Protein AF-A0A8S2TZ82-F1 (afdb_monomer_lite)

InterPro domains:
  IPR004953 EB1, C-terminal [PF03271] (8-46)
  IPR004953 EB1, C-terminal [PS51230] (1-53)
  IPR027328 Microtubule-associated protein RP/EB [PTHR10623] (4-60)
  IPR036133 EB1, C-terminal domain superfamily [SSF140612] (4-52)

Organism: NCBI:txid392030

Radius of gyration: 29.69 Å; chains: 1; bounding box: 58×25×94 Å

Secondary structure (DSSP, 8-state):
-HHHHHHHHHHHHHHHHHHHHHHHHHTSGGGTT-HHHHHHHHHHTPPPTTTPPS-TT-------------------------------

Sequence (88 aa):
HASQIAGLEKERDFYYQKLRDVEVICQEPECESVPQVQKILEILYATEEGFAQPDQENGAADLDDANGLTVGNHDNGSALVVGDDDTY

pLDDT: mean 73.13, std 20.89, range [39.56, 98.19]

Foldseek 3Di:
DVVVVVVVVVVVVVVVVVLVVLLVVLPDPVNPPPPVSVVSVCVSPDDDPVRDDPDPPDPDDDPPDDDDDPPDDDDDDDDPPPDDDDDD

Structure (mmCIF, N/CA/C/O backbone):
data_AF-A0A8S2TZ82-F1
#
_entry.id   AF-A0A8S2TZ82-F1
#
loop_
_atom_site.group_PDB
_atom_site.id
_atom_site.type_symbol
_atom_site.label_atom_id
_atom_site.label_alt_id
_atom_site.label_comp_id
_atom_site.label_asym_id
_atom_site.label_entity_id
_atom_site.label_seq_id
_atom_site.pdbx_PDB_ins_code
_atom_site.Cartn_x
_atom_site.Cartn_y
_atom_site.Cartn_z
_atom_site.occupancy
_atom_site.B_iso_or_equiv
_atom_site.auth_seq_id
_atom_site.auth_comp_id
_atom_site.auth_asym_id
_atom_site.auth_atom_id
_atom_site.pdbx_PDB_model_num
ATOM 1 N N . HIS A 1 1 ? 14.402 -0.028 -25.928 1.00 62.22 1 HIS A N 1
ATOM 2 C CA . HIS A 1 1 ? 14.435 -0.786 -24.662 1.00 62.22 1 HIS A CA 1
ATOM 3 C C . HIS A 1 1 ? 14.588 0.110 -23.436 1.00 62.22 1 HIS A C 1
ATOM 5 O O . HIS A 1 1 ? 13.637 0.162 -22.673 1.00 62.22 1 HIS A O 1
ATOM 11 N N . ALA A 1 2 ? 15.676 0.874 -23.262 1.00 69.88 2 ALA A N 1
ATOM 12 C CA . ALA A 1 2 ? 15.853 1.728 -22.072 1.00 69.88 2 ALA A CA 1
ATOM 13 C C . ALA A 1 2 ? 14.728 2.771 -21.852 1.00 69.88 2 ALA A C 1
ATOM 15 O O . ALA A 1 2 ? 14.283 2.970 -20.730 1.00 69.88 2 ALA A O 1
ATOM 16 N N . SER A 1 3 ? 14.200 3.379 -22.921 1.00 72.69 3 SER A N 1
ATOM 17 C CA . SER A 1 3 ? 13.110 4.367 -22.833 1.00 72.69 3 SER A CA 1
ATOM 18 C C . SER A 1 3 ? 11.749 3.787 -22.430 1.00 72.69 3 SER A C 1
ATOM 20 O O . SER A 1 3 ? 10.933 4.501 -21.861 1.00 72.69 3 SER A O 1
ATOM 22 N N . GLN A 1 4 ? 11.493 2.506 -22.713 1.00 77.38 4 GLN A N 1
ATOM 23 C CA . GLN A 1 4 ? 10.254 1.829 -22.312 1.00 77.38 4 GLN A CA 1
ATOM 24 C C . GLN A 1 4 ? 10.300 1.439 -20.833 1.00 77.38 4 GLN A C 1
ATOM 26 O O . GLN A 1 4 ? 9.301 1.581 -20.140 1.00 77.38 4 GLN A O 1
ATOM 31 N N . ILE A 1 5 ? 11.471 1.018 -20.342 1.00 83.50 5 ILE A N 1
ATOM 32 C CA . ILE A 1 5 ? 11.689 0.711 -18.922 1.00 83.50 5 ILE A CA 1
ATOM 33 C C . ILE A 1 5 ? 11.513 1.976 -18.077 1.00 83.50 5 ILE A C 1
ATOM 35 O O . ILE A 1 5 ? 10.737 1.953 -17.133 1.00 83.50 5 ILE A O 1
ATOM 39 N N . ALA A 1 6 ? 12.114 3.099 -18.481 1.00 82.12 6 ALA A N 1
ATOM 40 C CA . ALA A 1 6 ? 11.956 4.374 -17.774 1.00 82.12 6 ALA A CA 1
ATOM 41 C C . ALA A 1 6 ? 10.491 4.861 -17.715 1.00 82.12 6 ALA A C 1
ATOM 43 O O . ALA A 1 6 ? 10.076 5.491 -16.743 1.00 82.12 6 ALA A O 1
ATOM 44 N N . GLY A 1 7 ? 9.693 4.569 -18.750 1.00 87.56 7 GLY A N 1
ATOM 45 C CA . GLY A 1 7 ? 8.252 4.839 -18.744 1.00 87.56 7 GLY A CA 1
ATOM 46 C C . GLY A 1 7 ? 7.513 4.002 -17.698 1.00 87.56 7 GLY A C 1
ATOM 47 O O . GLY A 1 7 ? 6.768 4.553 -16.892 1.00 87.56 7 GLY A O 1
ATOM 48 N N . LEU A 1 8 ? 7.787 2.696 -17.663 1.00 91.88 8 LEU A N 1
ATOM 49 C CA . LEU A 1 8 ? 7.192 1.764 -16.700 1.00 91.88 8 LEU A CA 1
ATOM 50 C C . LEU A 1 8 ? 7.631 2.042 -15.255 1.00 91.88 8 LEU A C 1
ATOM 52 O O . LEU A 1 8 ? 6.818 1.940 -14.342 1.00 91.88 8 LEU A O 1
ATOM 56 N N . GLU A 1 9 ? 8.889 2.431 -15.030 1.00 91.62 9 GLU A N 1
ATOM 57 C CA . GLU A 1 9 ? 9.388 2.842 -13.710 1.00 91.62 9 GLU A CA 1
ATOM 58 C C . GLU A 1 9 ? 8.635 4.069 -13.194 1.00 91.62 9 GLU A C 1
ATOM 60 O O . GLU A 1 9 ? 8.185 4.087 -12.050 1.00 91.62 9 GLU A O 1
ATOM 65 N N . LYS A 1 10 ? 8.414 5.062 -14.061 1.00 93.62 10 LYS A N 1
ATOM 66 C CA . LYS A 1 10 ? 7.643 6.256 -13.709 1.00 93.62 10 LYS A CA 1
ATOM 67 C C . LYS A 1 10 ? 6.184 5.930 -13.383 1.00 93.62 10 LYS A C 1
ATOM 69 O O . LYS A 1 10 ? 5.623 6.519 -12.461 1.00 93.62 10 LYS A O 1
ATOM 74 N N . GLU A 1 11 ? 5.565 5.020 -14.131 1.00 94.62 11 GLU A N 1
ATOM 75 C CA . GLU A 1 11 ? 4.198 4.560 -13.862 1.00 94.62 11 GLU A CA 1
ATOM 76 C C . GLU A 1 11 ? 4.116 3.794 -12.536 1.00 94.62 11 GLU A C 1
ATOM 78 O O . GLU A 1 11 ? 3.261 4.104 -11.707 1.00 94.62 11 GLU A O 1
ATOM 83 N N . ARG A 1 12 ? 5.048 2.867 -12.283 1.00 94.19 12 ARG A N 1
ATOM 84 C CA . ARG A 1 12 ? 5.164 2.156 -11.002 1.00 94.19 12 ARG A CA 1
ATOM 85 C C . ARG A 1 12 ? 5.271 3.133 -9.832 1.00 94.19 12 ARG A C 1
ATOM 87 O O . ARG A 1 12 ? 4.512 3.014 -8.872 1.00 94.19 12 ARG A O 1
ATOM 94 N N . ASP A 1 13 ? 6.180 4.101 -9.918 1.00 93.75 13 ASP A N 1
ATOM 95 C CA . ASP A 1 13 ? 6.405 5.075 -8.847 1.00 93.75 13 ASP A CA 1
ATOM 96 C C . ASP A 1 13 ? 5.169 5.960 -8.629 1.00 93.75 13 ASP A C 1
ATOM 98 O O . ASP A 1 13 ? 4.815 6.265 -7.489 1.00 93.75 13 ASP A O 1
ATOM 102 N N . PHE A 1 14 ? 4.464 6.323 -9.706 1.00 95.94 14 PHE A N 1
ATOM 103 C CA . PHE A 1 14 ? 3.209 7.068 -9.624 1.00 95.94 14 PHE A CA 1
ATOM 104 C C . PHE A 1 14 ? 2.129 6.300 -8.851 1.00 95.94 14 PHE A C 1
ATOM 106 O O . PHE A 1 14 ? 1.490 6.873 -7.963 1.00 95.94 14 PHE A O 1
ATOM 113 N N . TYR A 1 15 ? 1.937 5.012 -9.152 1.00 95.69 15 TYR A N 1
ATOM 114 C CA . TYR A 1 15 ? 0.968 4.181 -8.435 1.00 95.69 15 TYR A CA 1
ATOM 115 C C . TYR A 1 15 ? 1.388 3.936 -6.984 1.00 95.69 15 TYR A C 1
ATOM 117 O O . TYR A 1 15 ? 0.554 4.058 -6.091 1.00 95.69 15 TYR A O 1
ATOM 125 N N . TYR A 1 16 ? 2.673 3.682 -6.726 1.00 93.69 16 TYR A N 1
ATOM 126 C CA . TYR A 1 16 ? 3.180 3.491 -5.367 1.00 93.69 16 TYR A CA 1
ATOM 127 C C . TYR A 1 16 ? 2.956 4.726 -4.484 1.00 93.69 16 TYR A C 1
ATOM 129 O O . TYR A 1 16 ? 2.422 4.608 -3.384 1.00 93.69 16 TYR A O 1
ATOM 137 N N . GLN A 1 17 ? 3.290 5.923 -4.980 1.00 96.94 17 GLN A N 1
ATOM 138 C CA . GLN A 1 17 ? 3.055 7.170 -4.244 1.00 96.94 17 GLN A CA 1
ATOM 139 C C . GLN A 1 17 ? 1.565 7.373 -3.935 1.00 96.94 17 GLN A C 1
ATOM 141 O O . GLN A 1 17 ? 1.217 7.731 -2.816 1.00 96.94 17 GLN A O 1
ATOM 146 N N . LYS A 1 18 ? 0.669 7.063 -4.883 1.00 97.88 18 LYS A N 1
ATOM 147 C CA . LYS A 1 18 ? -0.787 7.129 -4.660 1.00 97.88 18 LYS A CA 1
ATOM 148 C C . LYS A 1 18 ? -1.253 6.171 -3.562 1.00 97.88 18 LYS A C 1
ATOM 150 O O . LYS A 1 18 ? -2.083 6.562 -2.748 1.00 97.88 18 LYS A O 1
ATOM 155 N N . LEU A 1 19 ? -0.733 4.944 -3.531 1.00 96.88 19 LEU A N 1
ATOM 156 C CA . LEU A 1 19 ? -1.060 3.977 -2.479 1.00 96.88 19 LEU A CA 1
ATOM 157 C C . LEU A 1 19 ? -0.530 4.435 -1.115 1.00 96.88 19 LEU A C 1
ATOM 159 O O . LEU A 1 19 ? -1.247 4.326 -0.125 1.00 96.88 19 LEU A O 1
ATOM 163 N N . ARG A 1 20 ? 0.673 5.022 -1.072 1.00 97.06 20 ARG A N 1
ATOM 164 C CA . ARG A 1 20 ? 1.244 5.576 0.161 1.00 97.06 20 ARG A CA 1
ATOM 165 C C . ARG A 1 20 ? 0.447 6.770 0.689 1.00 97.06 20 ARG A C 1
ATOM 167 O O . ARG A 1 20 ? 0.187 6.824 1.886 1.00 97.06 20 ARG A O 1
ATOM 174 N N . ASP A 1 21 ? 0.025 7.685 -0.185 1.00 98.19 21 ASP A N 1
ATOM 175 C CA . ASP A 1 21 ? -0.849 8.806 0.188 1.00 98.19 21 ASP A CA 1
ATOM 176 C C . ASP A 1 21 ? -2.152 8.291 0.832 1.00 98.19 21 ASP A C 1
ATOM 178 O O . ASP A 1 21 ? -2.576 8.784 1.875 1.00 98.19 21 ASP A O 1
ATOM 182 N N . VAL A 1 22 ? -2.775 7.268 0.232 1.00 97.44 22 VAL A N 1
ATOM 183 C CA . VAL A 1 22 ? -4.006 6.646 0.755 1.00 97.44 22 VAL A CA 1
ATOM 184 C C . VAL A 1 22 ? -3.767 5.967 2.103 1.00 97.44 22 VAL A C 1
ATOM 186 O O . VAL A 1 22 ? -4.603 6.094 2.996 1.00 97.44 22 VAL A O 1
ATOM 189 N N . GLU A 1 23 ? -2.643 5.270 2.268 1.00 96.69 23 GLU A N 1
ATOM 190 C CA . GLU A 1 23 ? -2.276 4.630 3.533 1.00 96.69 23 GLU A CA 1
ATOM 191 C C . GLU A 1 23 ? -2.144 5.653 4.667 1.00 96.69 23 GLU A C 1
ATOM 193 O O . GLU A 1 23 ? -2.703 5.447 5.742 1.00 96.69 23 GLU A O 1
ATOM 198 N N . VAL A 1 24 ? -1.460 6.775 4.408 1.00 97.25 24 VAL A N 1
ATOM 199 C CA . VAL A 1 24 ? -1.293 7.858 5.389 1.00 97.25 24 VAL A CA 1
ATOM 200 C C . VAL A 1 24 ? -2.652 8.398 5.832 1.00 97.25 24 VAL A C 1
ATOM 202 O O . VAL A 1 24 ? -2.883 8.519 7.030 1.00 97.25 24 VAL A O 1
ATOM 205 N N . ILE A 1 25 ? -3.572 8.634 4.892 1.00 97.00 25 ILE A N 1
ATOM 206 C CA . ILE A 1 25 ? -4.937 9.097 5.198 1.00 97.00 25 ILE A CA 1
ATOM 207 C C . ILE A 1 25 ? -5.699 8.061 6.040 1.00 97.00 25 ILE A C 1
ATOM 209 O O . ILE A 1 25 ? -6.411 8.409 6.978 1.00 97.00 25 ILE A O 1
ATOM 213 N N . CYS A 1 26 ? -5.556 6.772 5.726 1.00 96.75 26 CYS A N 1
ATOM 214 C CA . CYS A 1 26 ? -6.221 5.697 6.465 1.00 96.75 26 CYS A CA 1
ATOM 215 C C . CYS A 1 26 ? -5.719 5.558 7.913 1.00 96.75 26 CYS A C 1
ATOM 217 O O . CYS A 1 26 ? -6.452 5.046 8.754 1.00 96.75 26 CYS A O 1
ATOM 219 N N . GLN A 1 27 ? -4.490 5.994 8.197 1.00 95.12 27 GLN A N 1
ATOM 220 C CA . GLN A 1 27 ? -3.872 5.948 9.526 1.00 95.12 27 GLN A CA 1
ATOM 221 C C . GLN A 1 27 ? -4.191 7.183 10.389 1.00 95.12 27 GLN A C 1
ATOM 223 O O . GLN A 1 27 ? -3.782 7.235 11.550 1.00 95.12 27 GLN A O 1
ATOM 228 N N . GLU A 1 28 ? -4.911 8.174 9.853 1.00 96.50 28 GLU A N 1
ATOM 229 C CA . GLU A 1 28 ? -5.359 9.335 10.624 1.00 96.50 28 GLU A CA 1
ATOM 230 C C . GLU A 1 28 ? -6.386 8.918 11.703 1.00 96.50 28 GLU A C 1
ATOM 232 O O . GLU A 1 28 ? -7.256 8.082 11.433 1.00 96.50 28 GLU A O 1
ATOM 237 N N . PRO A 1 29 ? -6.339 9.489 12.924 1.00 94.50 29 PRO A N 1
ATOM 238 C CA . PRO A 1 29 ? -7.256 9.136 14.018 1.00 94.50 29 PRO A CA 1
ATOM 239 C C . PRO A 1 29 ? -8.744 9.256 13.655 1.00 94.50 29 PRO A C 1
ATOM 241 O O . PRO A 1 29 ? -9.586 8.495 14.131 1.00 94.50 29 PRO A O 1
ATOM 244 N N . GLU A 1 30 ? -9.081 10.205 12.786 1.00 93.75 30 GLU A N 1
ATOM 245 C CA . GLU A 1 30 ? -10.435 10.449 12.296 1.00 93.75 30 GLU A CA 1
ATOM 246 C C . GLU A 1 30 ? -10.986 9.263 11.481 1.00 93.75 30 GLU A C 1
ATOM 248 O O . GLU A 1 30 ? -12.201 9.037 11.449 1.00 93.75 30 GLU A O 1
ATOM 253 N N . CYS A 1 31 ? -10.099 8.479 10.862 1.00 92.94 31 CYS A N 1
ATOM 254 C CA . CYS A 1 31 ? -10.421 7.325 10.027 1.00 92.94 31 CYS A CA 1
ATOM 255 C C . CYS A 1 31 ? -10.576 6.018 10.827 1.00 92.94 31 CYS A C 1
ATOM 257 O O . CYS A 1 31 ? -11.210 5.087 10.330 1.00 92.94 31 CYS A O 1
ATOM 259 N N . GLU A 1 32 ? -10.087 5.948 12.072 1.00 89.31 32 GLU A N 1
ATOM 260 C CA . GLU A 1 32 ? -10.104 4.728 12.903 1.00 89.31 32 GLU A CA 1
ATOM 261 C C . GLU A 1 32 ? -11.529 4.188 13.128 1.00 89.31 32 GLU A C 1
ATOM 263 O O . GLU A 1 32 ? -11.772 2.982 13.149 1.00 89.31 32 GLU A O 1
ATOM 268 N N . SER A 1 33 ? -12.507 5.091 13.237 1.00 91.38 33 SER A N 1
ATOM 269 C CA . SER A 1 33 ? -13.915 4.734 13.449 1.00 91.38 33 SER A CA 1
ATOM 270 C C . SER A 1 33 ? -14.663 4.305 12.177 1.00 91.38 33 SER A C 1
ATOM 272 O O . SER A 1 33 ? -15.821 3.882 12.261 1.00 91.38 33 SER A O 1
ATOM 274 N N . VAL A 1 34 ? -14.034 4.401 10.998 1.00 95.50 34 VAL A N 1
ATOM 275 C CA . VAL A 1 34 ? -14.661 4.109 9.703 1.00 95.50 34 VAL A CA 1
ATOM 276 C C . VAL A 1 34 ? -14.406 2.642 9.322 1.00 95.50 34 VAL A C 1
ATOM 278 O O . VAL A 1 34 ? -13.303 2.290 8.911 1.00 95.50 34 VAL A O 1
ATOM 281 N N . PRO A 1 35 ? -15.416 1.752 9.364 1.00 91.12 35 PRO A N 1
ATOM 282 C CA . PRO A 1 35 ? -15.211 0.312 9.164 1.00 91.12 35 PRO A CA 1
ATOM 283 C C . PRO A 1 35 ? -14.700 -0.069 7.762 1.00 91.12 35 PRO A C 1
ATOM 285 O O . PRO A 1 35 ? -14.192 -1.170 7.555 1.00 91.12 35 PRO A O 1
ATOM 288 N N . GLN A 1 36 ? -14.836 0.816 6.774 1.00 95.31 36 GLN A N 1
ATOM 289 C CA . GLN A 1 36 ? -14.307 0.633 5.423 1.00 95.31 36 GLN A CA 1
ATOM 290 C C . GLN A 1 36 ? -12.784 0.808 5.355 1.00 95.31 36 GLN A C 1
ATOM 292 O O . GLN A 1 36 ? -12.165 0.212 4.476 1.00 95.31 36 GLN A O 1
ATOM 297 N N . VAL A 1 37 ? -12.184 1.573 6.273 1.00 96.38 37 VAL A N 1
ATOM 298 C CA . VAL A 1 37 ? -10.736 1.838 6.301 1.00 96.38 37 VAL A CA 1
ATOM 299 C C . VAL A 1 37 ? -9.952 0.549 6.521 1.00 96.38 37 VAL A C 1
ATOM 301 O O . VAL A 1 37 ? -8.982 0.299 5.811 1.00 96.38 37 VAL A O 1
ATOM 304 N N . GLN A 1 38 ? -10.446 -0.343 7.385 1.00 93.88 38 GLN A N 1
ATOM 305 C CA . GLN A 1 38 ? -9.832 -1.655 7.604 1.00 93.88 38 GLN A CA 1
ATOM 306 C C . GLN A 1 38 ? -9.721 -2.475 6.307 1.00 93.88 38 GLN A C 1
ATOM 308 O O . GLN A 1 38 ? -8.680 -3.062 6.033 1.00 93.88 38 GLN A O 1
ATOM 313 N N . LYS A 1 39 ? -10.759 -2.458 5.461 1.00 95.44 39 LYS A N 1
ATOM 314 C CA . LYS A 1 39 ? -10.753 -3.173 4.172 1.00 95.44 39 LYS A CA 1
ATOM 315 C C . LYS A 1 39 ? -9.772 -2.566 3.171 1.00 95.44 39 LYS A C 1
ATOM 317 O O . LYS A 1 39 ? -9.233 -3.278 2.333 1.00 95.44 39 LYS A O 1
ATOM 322 N N . ILE A 1 40 ? -9.562 -1.251 3.228 1.00 95.50 40 ILE A N 1
ATOM 323 C CA . ILE A 1 40 ? -8.580 -0.565 2.380 1.00 95.50 40 ILE A CA 1
ATOM 324 C C . ILE A 1 40 ? -7.165 -0.951 2.820 1.00 95.50 40 ILE A C 1
ATOM 326 O O . ILE A 1 40 ? -6.349 -1.303 1.972 1.00 95.50 40 ILE A O 1
ATOM 330 N N . LEU A 1 41 ? -6.894 -0.956 4.128 1.00 94.19 41 LEU A N 1
ATOM 331 C CA . LEU A 1 41 ? -5.608 -1.389 4.681 1.00 94.19 41 LEU A CA 1
ATOM 332 C C . LEU A 1 41 ? -5.313 -2.863 4.365 1.00 94.19 41 LEU A C 1
ATOM 334 O O . LEU A 1 41 ? -4.193 -3.185 3.988 1.00 94.19 41 LEU A O 1
ATOM 338 N N . GLU A 1 42 ? -6.315 -3.744 4.426 1.00 93.00 42 GLU A N 1
ATOM 339 C CA . GLU A 1 42 ? -6.177 -5.144 3.992 1.00 93.00 42 GLU A CA 1
ATOM 340 C C . GLU A 1 42 ? -5.726 -5.262 2.528 1.00 93.00 42 GLU A C 1
ATOM 342 O O . GLU A 1 42 ? -4.882 -6.097 2.219 1.00 93.00 42 GLU A O 1
ATOM 347 N N . ILE A 1 43 ? -6.245 -4.414 1.632 1.00 94.00 43 ILE A N 1
ATOM 348 C CA . ILE A 1 43 ? -5.812 -4.375 0.227 1.00 94.00 43 ILE A CA 1
ATOM 349 C C . ILE A 1 43 ? -4.384 -3.825 0.109 1.00 94.00 43 ILE A C 1
ATOM 351 O O . ILE A 1 43 ? -3.587 -4.373 -0.647 1.00 94.00 43 ILE A O 1
ATOM 355 N N . LEU A 1 44 ? -4.052 -2.758 0.844 1.00 93.88 44 LEU A N 1
ATOM 356 C CA . LEU A 1 44 ? -2.722 -2.131 0.814 1.00 93.88 44 LEU A CA 1
ATOM 357 C C . LEU A 1 44 ? -1.618 -3.045 1.365 1.00 93.88 44 LEU A C 1
ATOM 359 O O . LEU A 1 44 ? -0.477 -2.953 0.917 1.00 93.88 44 LEU A O 1
ATOM 363 N N . TYR A 1 45 ? -1.958 -3.917 2.316 1.00 92.69 45 TYR A N 1
ATOM 364 C CA . TYR A 1 45 ? -1.033 -4.860 2.950 1.00 92.69 45 TYR A CA 1
ATOM 365 C C . TYR A 1 45 ? -1.110 -6.279 2.383 1.00 92.69 45 TYR A C 1
ATOM 367 O O . TYR A 1 45 ? -0.388 -7.161 2.851 1.00 92.69 45 TYR A O 1
ATOM 375 N N . ALA A 1 46 ? -1.960 -6.519 1.383 1.00 90.81 46 ALA A N 1
ATOM 376 C CA . ALA A 1 46 ? -2.021 -7.805 0.710 1.00 90.81 46 ALA A CA 1
ATOM 377 C C . ALA A 1 46 ? -0.667 -8.125 0.057 1.00 90.81 46 ALA A C 1
ATOM 379 O O . ALA A 1 46 ? -0.128 -7.337 -0.721 1.00 90.81 46 ALA A O 1
ATOM 380 N N . THR A 1 47 ? -0.124 -9.303 0.353 1.00 77.94 47 THR A N 1
ATOM 381 C CA . THR A 1 47 ? 1.077 -9.823 -0.298 1.00 77.94 47 THR A CA 1
ATOM 382 C C . THR A 1 47 ? 0.666 -10.748 -1.445 1.00 77.94 47 THR A C 1
ATOM 384 O O . THR A 1 47 ? -0.019 -11.746 -1.236 1.00 77.94 47 THR A O 1
ATOM 387 N N . GLU A 1 48 ? 1.065 -10.437 -2.681 1.00 71.75 48 GLU A N 1
ATOM 388 C CA . GLU A 1 48 ? 1.062 -11.439 -3.758 1.00 71.75 48 GLU A CA 1
ATOM 389 C C . GLU A 1 48 ? 2.331 -12.302 -3.668 1.00 71.75 48 GLU A C 1
ATOM 391 O O . GLU A 1 48 ? 3.403 -11.804 -3.302 1.00 71.75 48 GLU A O 1
ATOM 396 N N . GLU A 1 49 ? 2.227 -13.585 -4.043 1.00 54.91 49 GLU A N 1
ATOM 397 C CA . GLU A 1 49 ? 3.375 -14.474 -4.284 1.00 54.91 49 GLU A CA 1
ATOM 398 C C . GLU A 1 49 ? 4.262 -13.869 -5.392 1.00 54.91 49 GLU A C 1
ATOM 400 O O . GLU A 1 49 ? 4.069 -14.112 -6.580 1.00 54.91 49 GLU A O 1
ATOM 405 N N . GLY A 1 50 ? 5.211 -13.014 -5.002 1.00 52.12 50 GLY A N 1
ATOM 406 C CA . GLY A 1 50 ? 6.082 -12.263 -5.916 1.00 52.12 50 GLY A CA 1
ATOM 407 C C . GLY A 1 50 ? 6.345 -10.805 -5.522 1.00 52.12 50 GLY A C 1
ATOM 408 O O . GLY A 1 50 ? 7.271 -10.205 -6.064 1.00 52.12 50 GLY A O 1
ATOM 409 N N . PHE A 1 51 ? 5.590 -10.252 -4.565 1.00 54.22 51 PHE A N 1
ATOM 410 C CA . PHE A 1 51 ? 5.763 -8.888 -4.034 1.00 54.22 51 PHE A CA 1
ATOM 411 C C . PHE A 1 51 ? 5.964 -8.842 -2.514 1.00 54.22 51 PHE A C 1
ATOM 413 O O . PHE A 1 51 ? 5.942 -7.759 -1.927 1.00 54.22 51 PHE A O 1
ATOM 420 N N . ALA A 1 52 ? 6.175 -9.996 -1.869 1.00 52.38 52 ALA A N 1
ATOM 421 C CA . ALA A 1 52 ? 6.567 -10.043 -0.466 1.00 52.38 52 ALA A CA 1
ATOM 422 C C . ALA A 1 52 ? 7.786 -9.132 -0.259 1.00 52.38 52 ALA A C 1
ATOM 424 O O . ALA A 1 52 ? 8.832 -9.329 -0.886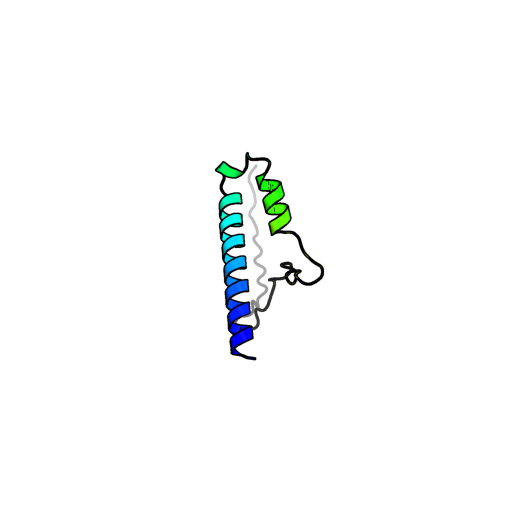 1.00 52.38 52 ALA A O 1
ATOM 425 N N . GLN A 1 53 ? 7.639 -8.108 0.590 1.00 52.78 53 GLN A N 1
ATOM 426 C CA . GLN A 1 53 ? 8.807 -7.408 1.108 1.00 52.78 53 GLN A CA 1
ATOM 427 C C . GLN A 1 53 ? 9.697 -8.476 1.752 1.00 52.78 53 GLN A C 1
ATOM 429 O O . GLN A 1 53 ? 9.154 -9.310 2.479 1.00 52.78 53 GLN A O 1
ATOM 434 N N . PRO A 1 54 ? 11.017 -8.503 1.477 1.00 50.53 54 PRO A N 1
ATOM 435 C CA . PRO A 1 54 ? 11.907 -9.361 2.245 1.00 50.53 54 PRO A CA 1
ATOM 436 C C . PRO A 1 54 ? 11.648 -9.023 3.707 1.00 50.53 54 PRO A C 1
ATOM 438 O O . PRO A 1 54 ? 11.673 -7.842 4.061 1.00 50.53 54 PRO A O 1
ATOM 441 N N . ASP A 1 55 ? 11.266 -10.040 4.475 1.00 49.53 55 ASP A N 1
ATOM 442 C CA . ASP A 1 55 ? 10.680 -9.904 5.800 1.00 49.53 55 ASP A CA 1
ATOM 443 C C . ASP A 1 55 ? 11.357 -8.773 6.581 1.00 49.53 55 ASP A C 1
ATOM 445 O O . ASP A 1 55 ? 12.567 -8.802 6.832 1.00 49.53 55 ASP A O 1
ATOM 449 N N . GLN A 1 56 ? 10.582 -7.755 6.967 1.00 51.44 56 GLN A N 1
ATOM 450 C CA . GLN A 1 56 ? 11.002 -6.784 7.975 1.00 51.44 56 GLN A CA 1
ATOM 451 C C . GLN A 1 56 ? 11.057 -7.490 9.343 1.00 51.44 56 GLN A C 1
ATOM 453 O O . GLN A 1 56 ? 10.300 -7.152 10.245 1.00 51.44 56 GLN A O 1
ATOM 458 N N . GLU A 1 57 ? 11.904 -8.511 9.502 1.00 46.97 57 GLU A N 1
ATOM 459 C CA . GLU A 1 57 ? 12.093 -9.208 10.780 1.00 46.97 57 GLU A CA 1
ATOM 460 C C . GLU A 1 57 ? 13.529 -9.140 11.317 1.00 46.97 57 GLU A C 1
ATOM 462 O O . GLU A 1 57 ? 13.703 -9.300 12.514 1.00 46.97 57 GLU A O 1
ATOM 467 N N . ASN A 1 58 ? 14.572 -8.790 10.555 1.00 41.66 58 ASN A N 1
ATOM 468 C CA . ASN A 1 58 ? 15.924 -8.717 11.140 1.00 41.66 58 ASN A CA 1
ATOM 469 C C . ASN A 1 58 ? 16.738 -7.509 10.663 1.00 41.66 58 ASN A C 1
ATOM 471 O O . ASN A 1 58 ? 17.644 -7.621 9.847 1.00 41.66 58 ASN A O 1
ATOM 475 N N . GLY A 1 59 ? 16.455 -6.346 11.254 1.00 39.56 59 GLY A N 1
ATOM 476 C CA . GLY A 1 59 ? 17.374 -5.202 11.307 1.00 39.56 59 GLY A CA 1
ATOM 477 C C . GLY A 1 59 ? 18.311 -5.252 12.522 1.00 39.56 59 GLY A C 1
ATOM 478 O O . GLY A 1 59 ? 18.619 -4.210 13.097 1.00 39.56 59 GLY A O 1
ATOM 479 N N . ALA A 1 60 ? 18.710 -6.449 12.963 1.00 47.19 60 ALA A N 1
ATOM 480 C CA . ALA A 1 60 ? 19.697 -6.630 14.019 1.00 47.19 60 ALA A CA 1
ATOM 481 C C . ALA A 1 60 ? 21.060 -7.006 13.416 1.00 47.19 60 ALA A C 1
ATOM 483 O O . ALA A 1 60 ? 21.214 -8.082 12.851 1.00 47.19 60 ALA A O 1
ATOM 484 N N . ALA A 1 61 ? 22.025 -6.112 13.651 1.00 47.38 61 ALA A N 1
ATOM 485 C CA . ALA A 1 61 ? 23.475 -6.305 13.617 1.00 47.38 61 ALA A CA 1
ATOM 486 C C . ALA A 1 61 ? 24.159 -6.496 12.248 1.00 47.38 61 ALA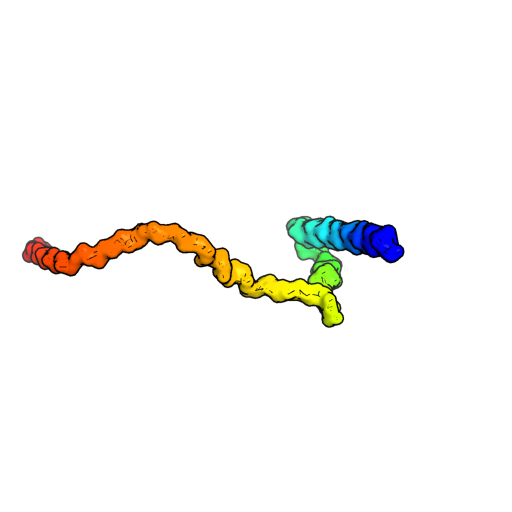 A C 1
ATOM 488 O O . ALA A 1 61 ? 24.476 -7.610 11.862 1.00 47.38 61 ALA A O 1
ATOM 489 N N . ASP A 1 62 ? 24.568 -5.375 11.649 1.00 45.38 62 ASP A N 1
ATOM 490 C CA . ASP A 1 62 ? 25.968 -5.213 11.233 1.00 45.38 62 ASP A CA 1
ATOM 491 C C . ASP A 1 62 ? 26.535 -3.994 11.984 1.00 45.38 62 ASP A C 1
ATOM 493 O O . ASP A 1 62 ? 26.313 -2.836 11.632 1.00 45.38 62 ASP A O 1
ATOM 497 N N . LEU A 1 63 ? 27.173 -4.272 13.125 1.00 54.25 63 LEU A N 1
ATOM 498 C CA . LEU A 1 63 ? 28.101 -3.365 13.802 1.00 54.25 63 LEU A CA 1
ATOM 499 C C . LEU A 1 63 ? 29.488 -3.999 13.681 1.00 54.25 63 LEU A C 1
ATOM 501 O O . LEU A 1 63 ? 29.986 -4.608 14.630 1.00 54.25 63 LEU A O 1
ATOM 505 N N . ASP A 1 64 ? 30.096 -3.880 12.509 1.00 51.19 64 ASP A N 1
ATOM 506 C CA . ASP A 1 64 ? 31.474 -4.278 12.245 1.00 51.19 64 ASP A CA 1
ATOM 507 C C . ASP A 1 64 ? 32.321 -3.077 11.813 1.00 51.19 64 ASP A C 1
ATOM 509 O O . ASP A 1 64 ? 32.938 -3.071 10.762 1.00 51.19 64 ASP A O 1
ATOM 513 N N . ASP A 1 65 ? 32.452 -2.083 12.693 1.00 50.38 65 ASP A N 1
ATOM 514 C CA . ASP A 1 65 ? 33.637 -1.225 12.674 1.00 50.38 65 ASP A CA 1
ATOM 515 C C . ASP A 1 65 ? 34.285 -1.216 14.056 1.00 50.38 65 ASP A C 1
ATOM 517 O O . ASP A 1 65 ? 33.915 -0.508 14.997 1.00 50.38 65 ASP A O 1
ATOM 521 N N . ALA A 1 66 ? 35.278 -2.093 14.165 1.00 58.09 66 ALA A N 1
ATOM 522 C CA . ALA A 1 66 ? 36.220 -2.173 15.254 1.00 58.09 66 ALA A CA 1
ATOM 523 C C . ALA A 1 66 ? 36.940 -0.828 15.447 1.00 58.09 66 ALA A C 1
ATOM 525 O O . ALA A 1 66 ? 37.833 -0.467 14.683 1.00 58.09 66 ALA A O 1
ATOM 526 N N . ASN A 1 67 ? 36.638 -0.139 16.546 1.00 49.56 67 ASN A N 1
ATOM 527 C CA . ASN A 1 67 ? 37.603 0.744 17.185 1.00 49.56 67 ASN A CA 1
ATOM 528 C C . ASN A 1 67 ? 37.648 0.420 18.680 1.00 49.56 67 ASN A C 1
ATOM 530 O O . ASN A 1 67 ? 36.778 0.799 19.463 1.00 49.56 67 ASN A O 1
ATOM 534 N N . GLY A 1 68 ? 38.640 -0.389 19.044 1.00 49.12 68 GLY A N 1
ATOM 535 C CA . GLY A 1 68 ? 38.841 -0.868 20.399 1.00 49.12 68 GLY A CA 1
ATOM 536 C C . GLY A 1 68 ? 39.352 0.215 21.342 1.00 49.12 68 GLY A C 1
ATOM 537 O O . GLY A 1 68 ? 40.256 0.964 20.991 1.00 49.12 68 GLY A O 1
ATOM 538 N N . LEU A 1 69 ? 38.829 0.206 22.571 1.00 47.50 69 LEU A N 1
ATOM 539 C CA . LEU A 1 69 ? 39.627 0.305 23.797 1.00 47.50 69 LEU A CA 1
ATOM 540 C C . LEU A 1 69 ? 38.764 -0.061 25.021 1.00 47.50 69 LEU A C 1
ATOM 542 O O . LEU A 1 69 ? 38.310 0.807 25.758 1.00 47.50 69 LEU A O 1
ATOM 546 N N . THR A 1 70 ? 38.539 -1.350 25.283 1.00 50.72 70 THR A N 1
ATOM 547 C CA . THR A 1 70 ? 38.166 -1.777 26.642 1.00 50.72 70 THR A CA 1
ATOM 548 C C . THR A 1 70 ? 39.458 -2.022 27.409 1.00 50.72 70 THR A C 1
ATOM 550 O O . THR A 1 70 ? 40.067 -3.088 27.301 1.00 50.72 70 THR A O 1
ATOM 553 N N . VAL A 1 71 ? 39.918 -1.000 28.132 1.00 57.62 71 VAL A N 1
ATOM 554 C CA . VAL A 1 71 ? 40.997 -1.136 29.116 1.00 57.62 71 VAL A CA 1
ATOM 555 C C . VAL A 1 71 ? 40.554 -2.180 30.141 1.00 57.62 71 VAL A C 1
ATOM 557 O O . VAL A 1 71 ? 39.488 -2.059 30.740 1.00 57.62 71 VAL A O 1
ATOM 560 N N . GLY A 1 72 ? 41.340 -3.249 30.267 1.00 42.31 72 GLY A N 1
ATOM 561 C CA . GLY A 1 72 ? 41.026 -4.390 31.114 1.00 42.31 72 GLY A CA 1
ATOM 562 C C . GLY A 1 72 ? 40.969 -4.015 32.592 1.00 42.31 72 GLY A C 1
ATOM 563 O O . GLY A 1 72 ? 41.913 -3.442 33.129 1.00 42.31 72 GLY A O 1
ATOM 564 N N . ASN A 1 73 ? 39.885 -4.410 33.258 1.00 49.06 73 ASN A N 1
ATOM 565 C CA . ASN A 1 73 ? 39.824 -4.440 34.713 1.00 49.06 73 ASN A CA 1
ATOM 566 C C . ASN A 1 73 ? 40.559 -5.691 35.214 1.00 49.06 73 ASN A C 1
ATOM 568 O O . ASN A 1 73 ? 39.963 -6.754 35.376 1.00 49.06 73 ASN A 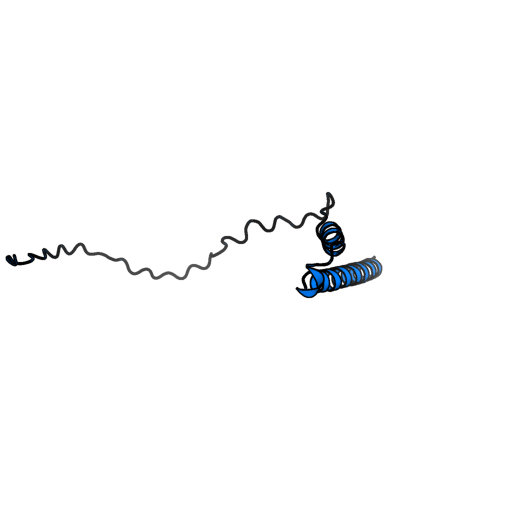O 1
ATOM 572 N N . HIS A 1 74 ? 41.860 -5.547 35.456 1.00 52.41 74 HIS A N 1
ATOM 573 C CA . HIS A 1 74 ? 42.548 -6.301 36.498 1.00 52.41 74 HIS A CA 1
ATOM 574 C C . HIS A 1 74 ? 42.531 -5.430 37.756 1.00 52.41 74 HIS A C 1
ATOM 576 O O . HIS A 1 74 ? 43.159 -4.380 37.778 1.00 52.41 74 HIS A O 1
ATOM 582 N N . ASP A 1 75 ? 41.758 -5.813 38.769 1.00 58.19 75 ASP A N 1
ATOM 583 C CA . ASP A 1 75 ? 42.361 -6.306 40.008 1.00 58.19 75 ASP A CA 1
ATOM 584 C C . ASP A 1 75 ? 41.3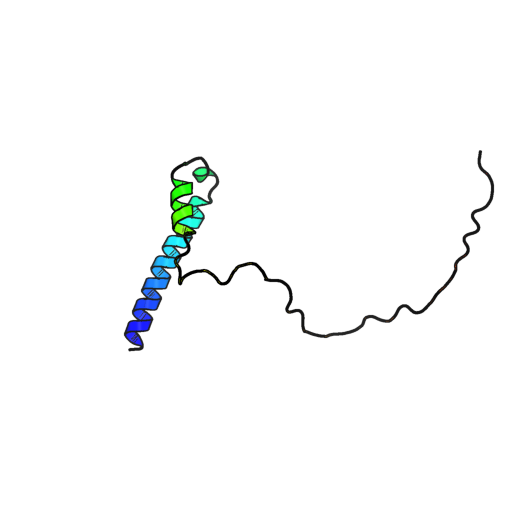08 -6.643 41.067 1.00 58.19 75 ASP A C 1
ATOM 586 O O . ASP A 1 75 ? 40.426 -5.863 41.427 1.00 58.19 75 ASP A O 1
ATOM 590 N N . ASN A 1 76 ? 41.453 -7.867 41.571 1.00 55.75 76 ASN A N 1
ATOM 591 C CA . ASN A 1 76 ? 40.775 -8.416 42.729 1.00 55.75 76 ASN A CA 1
ATOM 592 C C . ASN A 1 76 ? 41.264 -7.697 43.993 1.00 55.75 76 ASN A C 1
ATOM 594 O O . ASN A 1 76 ? 42.313 -8.033 44.541 1.00 55.75 76 ASN A O 1
ATOM 598 N N . GLY A 1 77 ? 40.486 -6.731 44.473 1.00 50.34 77 GLY A N 1
ATOM 599 C CA . GLY A 1 77 ? 40.691 -6.064 45.756 1.00 50.34 77 GLY A CA 1
ATOM 600 C C . GLY A 1 77 ? 39.563 -6.387 46.726 1.00 50.34 77 GLY A C 1
ATOM 601 O O . GLY A 1 77 ? 38.572 -5.669 46.791 1.00 50.34 77 GLY A O 1
ATOM 602 N N . SER A 1 78 ? 39.720 -7.469 47.487 1.00 55.41 78 SER A N 1
ATOM 603 C CA . SER A 1 78 ? 38.909 -7.783 48.666 1.00 55.41 78 SER A CA 1
ATOM 604 C C . SER A 1 78 ? 38.975 -6.632 49.680 1.00 55.41 78 SER A C 1
ATOM 606 O O . SER A 1 78 ? 39.944 -6.531 50.430 1.00 55.41 78 SER A O 1
ATOM 608 N N . ALA A 1 79 ? 37.943 -5.791 49.742 1.00 56.19 79 ALA A N 1
ATOM 609 C CA . ALA A 1 79 ? 37.739 -4.860 50.847 1.00 56.19 79 ALA A CA 1
ATOM 610 C C . ALA A 1 79 ? 36.751 -5.482 51.842 1.00 56.19 79 ALA A C 1
ATOM 612 O O . ALA A 1 79 ? 35.535 -5.452 51.660 1.00 56.19 79 ALA A O 1
ATOM 613 N N . LEU A 1 80 ? 37.317 -6.089 52.883 1.00 51.69 80 LEU A N 1
ATOM 614 C CA . LEU A 1 80 ? 36.626 -6.548 54.079 1.00 51.69 80 LEU A CA 1
ATOM 615 C C . LEU A 1 80 ? 36.006 -5.323 54.776 1.00 51.69 80 LEU A C 1
ATOM 617 O O . LEU A 1 80 ? 36.693 -4.613 55.505 1.00 51.69 80 LEU A O 1
ATOM 621 N N . VAL 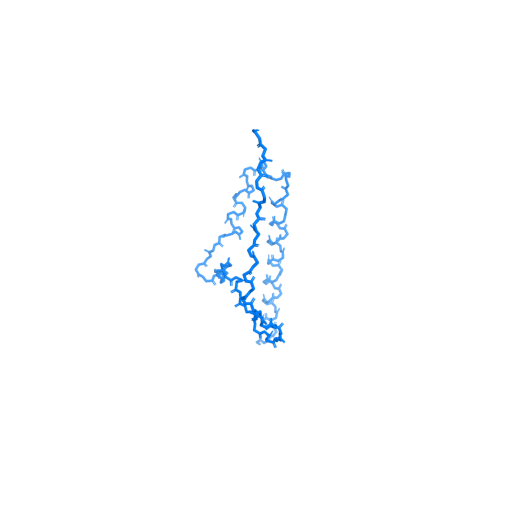A 1 81 ? 34.724 -5.048 54.535 1.00 54.12 81 VAL A N 1
ATOM 622 C CA . VAL A 1 81 ? 33.961 -4.109 55.366 1.00 54.12 81 VAL A CA 1
ATOM 623 C C . VAL A 1 81 ? 33.492 -4.856 56.607 1.00 54.12 81 VAL A C 1
ATOM 625 O O . VAL A 1 81 ? 32.458 -5.520 56.614 1.00 54.12 81 VAL A O 1
ATOM 628 N N . VAL A 1 82 ? 34.316 -4.790 57.651 1.00 52.56 82 VAL A N 1
ATOM 629 C CA . VAL A 1 82 ? 33.892 -5.075 59.021 1.00 52.56 82 VAL A CA 1
ATOM 630 C C . VAL A 1 82 ? 32.929 -3.950 59.390 1.00 52.56 82 VAL A C 1
ATOM 632 O O . VAL A 1 82 ? 33.355 -2.829 59.639 1.00 52.56 82 VAL A O 1
ATOM 635 N N . GLY A 1 83 ? 31.630 -4.219 59.280 1.00 51.88 83 GLY A N 1
ATOM 636 C CA . GLY A 1 83 ? 30.598 -3.349 59.826 1.00 51.88 83 GLY A CA 1
ATOM 637 C C . GLY A 1 83 ? 30.508 -3.613 61.318 1.00 51.88 83 GLY A C 1
ATOM 638 O O . GLY A 1 83 ? 30.153 -4.721 61.718 1.00 51.88 83 GLY A O 1
ATOM 639 N N . ASP A 1 84 ? 30.903 -2.614 62.095 1.00 57.06 84 ASP A N 1
ATOM 640 C CA . ASP A 1 84 ? 30.850 -2.596 63.547 1.00 57.06 84 ASP A CA 1
ATOM 641 C C . ASP A 1 84 ? 29.430 -2.883 64.071 1.00 57.06 84 ASP A C 1
ATOM 643 O O . ASP A 1 84 ? 28.442 -2.314 63.610 1.00 57.06 84 ASP A O 1
ATOM 647 N N . ASP A 1 85 ? 29.380 -3.852 64.981 1.00 58.00 85 ASP A N 1
ATOM 648 C CA . ASP A 1 85 ? 28.693 -3.862 66.277 1.00 58.00 85 ASP A CA 1
ATOM 649 C C . ASP A 1 85 ? 27.614 -2.788 66.557 1.00 58.00 85 ASP A C 1
ATOM 651 O O . ASP A 1 85 ? 27.824 -1.586 66.408 1.00 58.00 85 ASP A O 1
ATOM 655 N N . ASP A 1 86 ? 26.499 -3.277 67.108 1.00 52.62 86 ASP A N 1
ATOM 656 C CA . ASP A 1 86 ? 25.491 -2.571 67.906 1.00 52.62 86 ASP A CA 1
ATOM 657 C C . ASP A 1 86 ? 24.600 -1.499 67.256 1.00 52.62 86 ASP A C 1
ATOM 659 O O . ASP A 1 86 ? 24.917 -0.310 67.229 1.00 52.62 86 ASP A O 1
ATOM 663 N N . THR A 1 87 ? 23.343 -1.867 66.956 1.00 54.22 87 THR A N 1
ATOM 664 C CA . THR A 1 87 ? 22.193 -1.168 67.572 1.00 54.22 87 THR A CA 1
ATOM 665 C C . THR A 1 87 ? 20.871 -1.952 67.490 1.00 54.22 87 THR A C 1
ATOM 667 O O . THR A 1 87 ? 20.466 -2.420 66.433 1.00 54.22 87 THR A O 1
ATOM 670 N N . TYR A 1 88 ? 20.270 -2.061 68.680 1.00 51.56 88 TYR A N 1
ATOM 671 C CA . TYR A 1 88 ? 19.039 -2.709 69.170 1.00 51.56 88 TYR A CA 1
ATOM 672 C C . TYR A 1 88 ? 17.849 -2.918 68.214 1.00 51.56 88 TYR A C 1
ATOM 674 O O . TYR A 1 88 ? 17.380 -1.924 67.614 1.00 51.56 88 TYR A O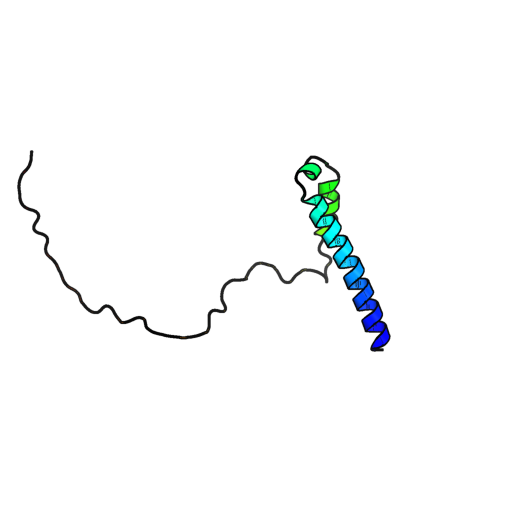 1
#